Protein AF-A0A7S1G432-F1 (afdb_monomer)

Structure (mmCIF, N/CA/C/O backbone):
data_AF-A0A7S1G432-F1
#
_entry.id   AF-A0A7S1G432-F1
#
loop_
_atom_site.group_PDB
_atom_site.id
_atom_site.type_symbol
_atom_site.label_atom_id
_atom_site.label_alt_id
_atom_site.label_comp_id
_atom_site.label_asym_id
_atom_site.label_entity_id
_atom_site.label_seq_id
_atom_site.pdbx_PDB_ins_code
_atom_site.Cartn_x
_atom_site.Cartn_y
_atom_site.Cartn_z
_atom_site.occupancy
_atom_site.B_iso_or_equiv
_atom_site.auth_seq_id
_atom_site.auth_comp_id
_atom_site.auth_asym_id
_atom_site.auth_atom_id
_atom_site.pdbx_PDB_model_num
ATOM 1 N N . PRO A 1 1 ? -13.079 -11.211 0.506 1.00 91.69 1 PRO A N 1
ATOM 2 C CA . PRO A 1 1 ? -12.767 -10.931 1.941 1.00 91.69 1 PRO A CA 1
ATOM 3 C C . PRO A 1 1 ? -13.209 -11.988 2.966 1.00 91.69 1 PRO A C 1
ATOM 5 O O . PRO A 1 1 ? -12.370 -12.481 3.713 1.00 91.69 1 PRO A O 1
ATOM 8 N N . ALA A 1 2 ? -14.504 -12.335 3.034 1.00 92.25 2 ALA A N 1
ATOM 9 C CA . ALA A 1 2 ? -15.045 -13.205 4.092 1.00 92.25 2 ALA A CA 1
ATOM 10 C C . ALA A 1 2 ? -14.359 -14.583 4.170 1.00 92.25 2 ALA A C 1
ATOM 12 O O . ALA A 1 2 ? -14.036 -15.048 5.261 1.00 92.25 2 ALA A O 1
ATOM 13 N N . VAL A 1 3 ? -14.060 -15.188 3.014 1.00 94.88 3 VAL A N 1
ATOM 14 C CA . VAL A 1 3 ? -13.326 -16.462 2.920 1.00 94.88 3 VAL A CA 1
ATOM 15 C C . VAL A 1 3 ? -11.938 -16.359 3.560 1.00 94.88 3 VAL A C 1
ATOM 17 O O . VAL A 1 3 ? -11.582 -17.211 4.369 1.00 94.88 3 VAL A O 1
ATOM 20 N N . LEU A 1 4 ? -11.176 -15.300 3.259 1.00 93.81 4 LEU A N 1
ATOM 21 C CA . LEU A 1 4 ? -9.850 -15.084 3.849 1.00 93.81 4 LEU A CA 1
ATOM 22 C C . LEU A 1 4 ? -9.944 -14.861 5.361 1.00 93.81 4 LEU A C 1
ATOM 24 O O . LEU A 1 4 ? -9.201 -15.483 6.117 1.00 93.81 4 LEU A O 1
ATOM 28 N N . ARG A 1 5 ? -10.899 -14.041 5.826 1.00 91.88 5 ARG A N 1
ATOM 29 C CA . ARG A 1 5 ? -11.092 -13.814 7.267 1.00 91.88 5 ARG A CA 1
ATOM 30 C C . ARG A 1 5 ? -11.405 -15.106 8.010 1.00 91.88 5 ARG A C 1
ATOM 32 O O . ARG A 1 5 ? -10.797 -15.363 9.044 1.00 91.88 5 ARG A O 1
ATOM 39 N N . ALA A 1 6 ? -12.304 -15.926 7.467 1.00 94.06 6 ALA A N 1
ATOM 40 C CA . ALA A 1 6 ? -12.651 -17.217 8.047 1.00 94.06 6 ALA A CA 1
ATOM 41 C C . ALA A 1 6 ? -11.461 -18.187 8.034 1.00 94.06 6 ALA A C 1
ATOM 43 O O . ALA A 1 6 ? -11.201 -18.859 9.027 1.00 94.06 6 ALA A O 1
ATOM 44 N N . ARG A 1 7 ? -10.706 -18.245 6.931 1.00 97.31 7 ARG A N 1
ATOM 45 C CA . ARG A 1 7 ? -9.563 -19.156 6.791 1.00 97.31 7 ARG A CA 1
ATOM 46 C C . ARG A 1 7 ? -8.416 -18.820 7.743 1.00 97.31 7 ARG A C 1
ATOM 48 O O . ARG A 1 7 ? -7.796 -19.741 8.271 1.00 97.31 7 ARG A O 1
ATOM 55 N N . TYR A 1 8 ? -8.134 -17.533 7.935 1.00 96.19 8 TYR A N 1
ATOM 56 C CA . TYR A 1 8 ? -6.993 -17.049 8.717 1.00 96.19 8 TYR A CA 1
ATOM 57 C C . TYR A 1 8 ? -7.368 -16.551 10.119 1.00 96.19 8 TYR A C 1
ATOM 59 O O . TYR A 1 8 ? -6.520 -15.992 10.808 1.00 96.19 8 TYR A O 1
ATOM 67 N N . ASN A 1 9 ? -8.613 -16.765 10.562 1.00 94.88 9 ASN A N 1
ATOM 68 C CA . ASN A 1 9 ? -9.127 -16.296 11.854 1.00 94.88 9 ASN A CA 1
ATOM 69 C C . ASN A 1 9 ? -8.911 -14.788 12.083 1.00 94.88 9 ASN A C 1
ATOM 71 O O . ASN A 1 9 ? -8.559 -14.360 13.184 1.00 94.88 9 ASN A O 1
ATOM 75 N N . LEU A 1 10 ? -9.115 -13.973 11.043 1.00 90.62 10 LEU A N 1
ATOM 76 C CA . LEU A 1 10 ? -8.974 -12.522 11.164 1.00 90.62 10 LEU A CA 1
ATOM 77 C C . LEU A 1 10 ? -10.141 -11.959 11.995 1.00 90.62 10 LEU A C 1
ATOM 79 O O . LEU A 1 10 ? -11.301 -12.244 11.668 1.00 90.62 10 LEU A O 1
ATOM 83 N N . PRO A 1 11 ? -9.881 -11.140 13.035 1.00 85.62 11 PRO A N 1
ATOM 84 C CA . PRO A 1 11 ? -10.936 -10.547 13.859 1.00 85.62 11 PRO A CA 1
ATOM 85 C C . PRO A 1 11 ? -11.899 -9.764 12.981 1.00 85.62 11 PRO A C 1
ATOM 87 O O . PRO A 1 11 ? -11.427 -9.068 12.101 1.00 85.62 11 PRO A O 1
ATOM 90 N N . ALA A 1 12 ? -13.216 -9.824 13.195 1.00 77.44 12 ALA A N 1
ATOM 91 C CA . ALA A 1 12 ? -14.182 -9.044 12.404 1.00 77.44 12 ALA A CA 1
ATOM 92 C C . ALA A 1 12 ? -14.153 -7.535 12.725 1.00 77.44 12 ALA A C 1
ATOM 94 O O . ALA A 1 12 ? -14.527 -6.713 11.892 1.00 77.44 12 ALA A O 1
ATOM 95 N N . ALA A 1 13 ? -13.707 -7.181 13.932 1.00 83.56 13 ALA A N 1
ATOM 96 C CA . ALA A 1 13 ? -13.643 -5.804 14.397 1.00 83.56 13 ALA A CA 1
ATOM 97 C C . ALA A 1 13 ? -12.578 -4.991 13.647 1.00 83.56 13 ALA A C 1
ATOM 99 O O . ALA A 1 13 ? -11.548 -5.525 13.230 1.00 83.56 13 ALA A O 1
ATOM 100 N N . ALA A 1 14 ? -12.829 -3.688 13.520 1.00 86.88 14 ALA A N 1
ATOM 101 C CA . ALA A 1 14 ? -11.815 -2.743 13.083 1.00 86.88 14 ALA A CA 1
ATOM 102 C C . ALA A 1 14 ? -10.663 -2.678 14.096 1.00 86.88 14 ALA A C 1
ATOM 104 O O . ALA A 1 14 ? -10.878 -2.750 15.310 1.00 86.88 14 ALA A O 1
ATOM 105 N N . VAL A 1 15 ? -9.445 -2.522 13.588 1.00 88.75 15 VAL A N 1
ATOM 106 C CA . VAL A 1 15 ? -8.258 -2.236 14.383 1.00 88.75 15 VAL A CA 1
ATOM 107 C C . VAL A 1 15 ? -8.457 -0.873 15.062 1.00 88.75 15 VAL A C 1
ATOM 109 O O . VAL A 1 15 ? -8.774 0.104 14.381 1.00 88.75 15 VAL A O 1
ATOM 112 N N . PRO A 1 16 ? -8.315 -0.780 16.397 1.00 88.50 16 PRO A N 1
ATOM 113 C CA . PRO A 1 16 ? -8.483 0.484 17.103 1.00 88.50 16 PRO A CA 1
ATOM 114 C C . PRO A 1 16 ? -7.449 1.523 16.665 1.00 88.50 16 PRO A C 1
ATOM 116 O O . PRO A 1 16 ? -6.269 1.213 16.536 1.00 88.50 16 PRO A O 1
ATOM 119 N N . SER A 1 17 ? -7.849 2.791 16.568 1.00 85.56 17 SER A N 1
ATOM 120 C CA . SER A 1 17 ? -6.936 3.894 16.221 1.00 85.56 17 SER A CA 1
ATOM 121 C C . SER A 1 17 ? -5.793 4.104 17.229 1.00 85.56 17 SER A C 1
ATOM 123 O O . SER A 1 17 ? -4.810 4.777 16.925 1.00 85.56 17 SER A O 1
ATOM 125 N N . SER A 1 18 ? -5.877 3.506 18.421 1.00 88.88 18 SER A N 1
ATOM 126 C CA . SER A 1 18 ? -4.826 3.546 19.441 1.00 88.88 18 SER A CA 1
ATOM 127 C C . SER A 1 18 ? -3.587 2.707 19.103 1.00 88.88 18 SER A C 1
ATOM 129 O O . SER A 1 18 ? -2.544 2.911 19.724 1.00 88.88 18 SER A O 1
ATOM 131 N N . THR A 1 19 ? -3.651 1.784 18.135 1.00 84.25 19 THR A N 1
ATOM 132 C CA . THR A 1 19 ? -2.537 0.866 17.830 1.00 84.25 19 THR A CA 1
ATOM 133 C C . THR A 1 19 ? -1.384 1.522 17.064 1.00 84.25 19 THR A C 1
ATOM 135 O O . THR A 1 19 ? -0.330 0.905 16.926 1.00 84.25 19 THR A O 1
ATOM 138 N N . ARG A 1 20 ? -1.551 2.766 16.578 1.00 90.75 20 ARG A N 1
ATOM 139 C CA . ARG A 1 20 ? -0.619 3.469 15.665 1.00 90.75 20 ARG A CA 1
ATOM 140 C C . ARG A 1 20 ? -0.262 2.667 14.402 1.00 90.75 20 ARG A C 1
ATOM 142 O O . ARG A 1 20 ? 0.734 2.969 13.753 1.00 90.75 20 ARG A O 1
ATOM 149 N N . SER A 1 21 ? -1.045 1.641 14.069 1.00 94.38 21 SER A N 1
ATOM 150 C CA . SER A 1 21 ? -0.848 0.832 12.869 1.00 94.38 21 SER A CA 1
ATOM 151 C C . SER A 1 21 ? -1.078 1.690 11.629 1.00 94.38 21 SER A C 1
ATOM 153 O O . SER A 1 21 ? -2.051 2.436 11.580 1.00 94.38 21 SER A O 1
ATOM 155 N N . THR A 1 22 ? -0.211 1.556 10.633 1.00 97.06 22 THR A N 1
ATOM 156 C CA . THR A 1 22 ? -0.343 2.172 9.307 1.00 97.06 22 THR A CA 1
ATOM 157 C C . THR A 1 22 ? 0.136 1.174 8.265 1.00 97.06 22 THR A C 1
ATOM 159 O O . THR A 1 22 ? 1.021 0.358 8.548 1.00 97.06 22 THR A O 1
ATOM 162 N N . MET A 1 23 ? -0.452 1.219 7.075 1.00 97.81 23 MET A N 1
ATOM 163 C CA . MET A 1 23 ? -0.103 0.316 5.983 1.00 97.81 23 MET A CA 1
ATOM 164 C C . MET A 1 23 ? -0.022 1.058 4.653 1.00 97.81 23 MET A C 1
ATOM 166 O O . MET A 1 23 ? -0.620 2.122 4.501 1.00 97.81 23 MET A O 1
ATOM 170 N N . ALA A 1 24 ? 0.726 0.499 3.713 1.00 97.62 24 ALA A N 1
ATOM 171 C CA . ALA A 1 24 ? 0.801 0.967 2.342 1.00 97.62 24 ALA A CA 1
ATOM 172 C C . ALA A 1 24 ? 0.694 -0.168 1.333 1.00 97.62 24 ALA A C 1
ATOM 174 O O . ALA A 1 24 ? 1.066 -1.307 1.633 1.00 97.62 24 ALA A O 1
ATOM 175 N N . VAL A 1 25 ? 0.228 0.197 0.143 1.00 96.62 25 VAL A N 1
ATOM 176 C CA . VAL A 1 25 ? 0.368 -0.573 -1.098 1.00 96.62 25 VAL A CA 1
ATOM 177 C C . VAL A 1 25 ? 1.300 0.174 -2.050 1.00 96.62 25 VAL A C 1
ATOM 179 O O . VAL A 1 25 ? 1.539 1.374 -1.876 1.00 96.62 25 VAL A O 1
ATOM 182 N N . ALA A 1 26 ? 1.884 -0.558 -2.991 1.00 94.69 26 ALA A N 1
ATOM 183 C CA . ALA A 1 26 ? 2.814 -0.041 -3.980 1.00 94.69 26 ALA A CA 1
ATOM 184 C C . ALA A 1 26 ? 2.246 -0.283 -5.374 1.00 94.69 26 ALA A C 1
ATOM 186 O O . ALA A 1 26 ? 2.072 -1.434 -5.759 1.00 94.69 26 ALA A O 1
ATOM 187 N N . GLU A 1 27 ? 2.036 0.790 -6.126 1.00 90.62 27 GLU A N 1
ATOM 188 C CA . GLU A 1 27 ? 1.436 0.721 -7.456 1.00 90.62 27 GLU A CA 1
ATOM 189 C C . GLU A 1 27 ? 2.452 1.108 -8.526 1.00 90.62 27 GLU A C 1
ATOM 191 O O . GLU A 1 27 ? 3.262 2.024 -8.338 1.00 90.62 27 GLU A O 1
ATOM 196 N N . PHE A 1 28 ? 2.409 0.417 -9.664 1.00 86.56 28 PHE A N 1
ATOM 197 C CA . PHE A 1 28 ? 3.352 0.604 -10.764 1.00 86.56 28 PHE A CA 1
ATOM 198 C C . PHE A 1 28 ? 2.622 0.725 -12.114 1.00 86.56 28 PHE A C 1
ATOM 200 O O . PHE A 1 28 ? 1.488 0.284 -12.281 1.00 86.56 28 PHE A O 1
ATOM 207 N N . GLU A 1 29 ? 3.296 1.306 -13.111 1.00 75.62 29 GLU A N 1
ATOM 208 C CA . GLU A 1 29 ? 2.908 1.237 -14.536 1.00 75.62 29 GLU A CA 1
ATOM 209 C C . GLU A 1 29 ? 1.496 1.737 -14.900 1.00 75.62 29 GLU A C 1
ATOM 211 O O . GLU A 1 29 ? 0.797 1.140 -15.718 1.00 75.62 29 GLU A O 1
ATOM 216 N N . GLY A 1 30 ? 1.064 2.883 -14.370 1.00 73.56 30 GLY A N 1
ATOM 217 C CA . GLY A 1 30 ? -0.187 3.503 -14.837 1.00 73.56 30 GLY A CA 1
ATOM 218 C C . GLY A 1 30 ? -1.455 2.868 -14.282 1.00 73.56 30 GLY A C 1
ATOM 219 O O . GLY A 1 30 ? -2.546 3.312 -14.645 1.00 73.56 30 GLY A O 1
ATOM 220 N N . GLN A 1 31 ? -1.327 1.873 -13.405 1.00 77.25 31 GLN A N 1
ATOM 221 C CA . GLN A 1 31 ? -2.454 1.286 -12.699 1.00 77.25 31 GLN A CA 1
ATOM 222 C C . GLN A 1 31 ? -2.803 2.158 -11.494 1.00 77.25 31 GLN A C 1
ATOM 224 O O . GLN A 1 31 ? -1.941 2.541 -10.710 1.00 77.25 31 GLN A O 1
ATOM 229 N N . MET A 1 32 ? -4.073 2.535 -11.395 1.00 80.19 32 MET A N 1
ATOM 230 C CA . MET A 1 32 ? -4.594 3.419 -10.355 1.00 80.19 32 MET A CA 1
ATOM 231 C C . MET A 1 32 ? -5.890 2.812 -9.838 1.00 80.19 32 MET A C 1
ATOM 233 O O . MET A 1 32 ? -6.657 2.254 -10.618 1.00 80.19 32 MET A O 1
ATOM 237 N N . TRP A 1 33 ? -6.179 2.954 -8.552 1.00 85.19 33 TRP A N 1
ATOM 238 C CA . TRP A 1 33 ? -7.481 2.587 -7.995 1.00 85.19 33 TRP A CA 1
ATOM 239 C C . TRP A 1 33 ? -8.510 3.711 -8.220 1.00 85.19 33 TRP A C 1
ATOM 241 O O . TRP A 1 33 ? -8.160 4.849 -8.545 1.00 85.19 33 TRP A O 1
ATOM 251 N N . ASP A 1 34 ? -9.797 3.397 -8.044 1.00 84.31 34 ASP A N 1
ATOM 252 C CA . ASP A 1 34 ? -10.891 4.374 -8.083 1.00 84.31 34 ASP A CA 1
ATOM 253 C C . ASP A 1 34 ? -11.764 4.258 -6.814 1.00 84.31 34 ASP A C 1
ATOM 255 O O . ASP A 1 34 ? -12.184 3.153 -6.445 1.00 84.31 34 ASP A O 1
ATOM 259 N N . PRO A 1 35 ? -12.087 5.375 -6.128 1.00 87.25 35 PRO A N 1
ATOM 260 C CA 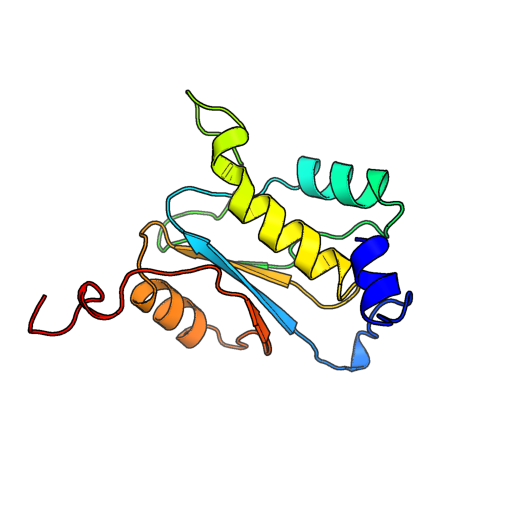. PRO A 1 35 ? -12.914 5.355 -4.9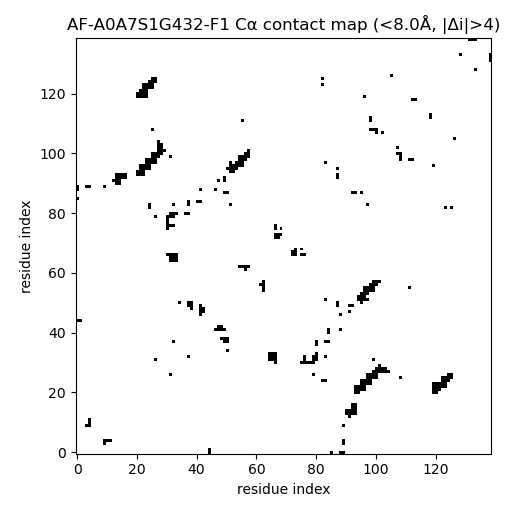20 1.00 87.25 35 PRO A CA 1
ATOM 261 C C . PRO A 1 35 ? -14.297 4.713 -5.093 1.00 87.25 35 PRO A C 1
ATOM 263 O O . PRO A 1 35 ? -14.838 4.143 -4.143 1.00 87.25 35 PRO A O 1
ATOM 266 N N . LYS A 1 36 ? -14.901 4.817 -6.279 1.00 88.44 36 LYS A N 1
ATOM 267 C CA . LYS A 1 36 ? -16.202 4.224 -6.595 1.00 88.44 36 LYS A CA 1
ATOM 268 C C . LYS A 1 36 ? -16.116 2.704 -6.616 1.00 88.44 36 LYS A C 1
ATOM 270 O O . LYS A 1 36 ? -17.024 2.062 -6.093 1.00 88.44 36 LYS A O 1
ATOM 275 N N . ASP A 1 37 ? -15.060 2.141 -7.191 1.00 89.06 37 ASP A N 1
ATOM 276 C CA . ASP A 1 37 ? -14.883 0.690 -7.266 1.00 89.06 37 ASP A CA 1
ATOM 277 C C . ASP A 1 37 ? -14.609 0.113 -5.871 1.00 89.06 37 ASP A C 1
ATOM 279 O O . ASP A 1 37 ? -15.318 -0.797 -5.438 1.00 89.06 37 ASP A O 1
ATOM 283 N N . VAL A 1 38 ? -13.739 0.759 -5.084 1.00 90.38 38 VAL A N 1
ATOM 284 C CA . VAL A 1 38 ? -13.503 0.389 -3.674 1.00 90.38 38 VAL A CA 1
ATOM 285 C C . VAL A 1 38 ? -14.796 0.473 -2.847 1.00 90.38 38 VAL A C 1
ATOM 287 O O . VAL A 1 38 ? -15.084 -0.398 -2.014 1.00 90.38 38 VAL A O 1
ATOM 290 N N . PHE A 1 39 ? -15.633 1.488 -3.083 1.00 92.25 39 PHE A N 1
ATOM 291 C CA . PHE A 1 39 ? -16.949 1.582 -2.450 1.00 92.25 39 PHE A CA 1
ATOM 292 C C . PHE A 1 39 ? -17.875 0.427 -2.864 1.00 92.25 39 PHE A C 1
ATOM 294 O O . PHE A 1 39 ? -18.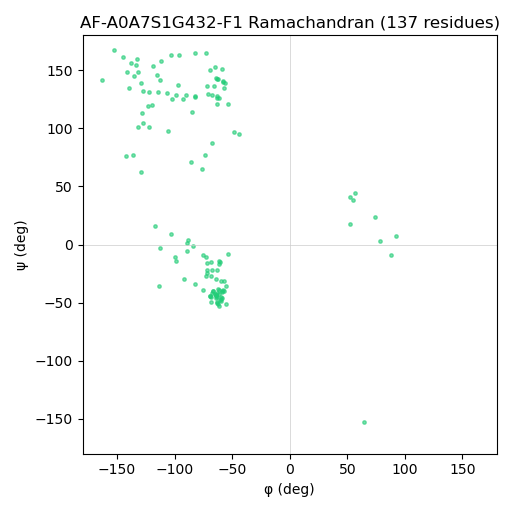527 -0.177 -2.009 1.00 92.25 39 PHE A O 1
ATOM 301 N N . LEU A 1 40 ? -17.938 0.093 -4.157 1.00 93.38 40 LEU A N 1
ATOM 302 C CA . LEU A 1 40 ? -18.744 -1.023 -4.656 1.00 93.38 40 LEU A CA 1
ATOM 303 C C . LEU A 1 40 ? -18.281 -2.355 -4.056 1.00 93.38 40 LEU A C 1
ATOM 305 O O . LEU A 1 40 ? -19.121 -3.140 -3.609 1.00 93.38 40 LEU A O 1
ATOM 309 N N . PHE A 1 41 ? -16.972 -2.584 -3.968 1.00 93.31 41 PHE A N 1
ATOM 310 C CA . PHE A 1 41 ? -16.392 -3.765 -3.339 1.00 93.31 41 PHE A CA 1
ATOM 311 C C . PHE A 1 41 ? -16.743 -3.860 -1.854 1.00 93.31 41 PHE A C 1
ATOM 313 O O . PHE A 1 41 ? -17.259 -4.885 -1.398 1.00 93.31 41 PHE A O 1
ATOM 320 N N . THR A 1 42 ? -16.492 -2.797 -1.084 1.00 91.81 42 THR A N 1
ATOM 321 C CA . THR A 1 42 ? -16.754 -2.795 0.363 1.00 91.81 42 THR A CA 1
ATOM 322 C C . THR A 1 42 ? -18.243 -2.957 0.655 1.00 91.81 42 THR A C 1
ATOM 324 O O . THR A 1 42 ? -18.608 -3.764 1.513 1.00 91.81 42 THR A O 1
ATOM 327 N N . SER A 1 43 ? -19.109 -2.288 -0.111 1.00 93.75 43 SER A N 1
ATOM 328 C CA . SER A 1 43 ? -20.564 -2.433 -0.017 1.00 93.75 43 SER A CA 1
ATOM 329 C C . SER A 1 43 ? -21.028 -3.850 -0.370 1.00 93.75 43 SER A C 1
ATOM 331 O O . SER A 1 43 ? -21.745 -4.477 0.417 1.00 93.75 43 SER A O 1
ATOM 333 N N . GLY A 1 44 ? -20.572 -4.392 -1.503 1.00 94.44 44 GLY A N 1
ATOM 334 C CA . GLY A 1 44 ? -20.908 -5.742 -1.964 1.00 94.44 44 GLY A CA 1
ATOM 335 C C . GLY A 1 44 ? -20.406 -6.842 -1.027 1.00 94.44 44 GLY A C 1
ATOM 336 O O . GLY A 1 44 ? -21.043 -7.884 -0.894 1.00 94.44 44 GLY A O 1
ATOM 337 N N . CYS A 1 45 ? -19.304 -6.595 -0.318 1.00 92.50 45 CYS A N 1
ATOM 338 C CA . CYS A 1 45 ? -18.757 -7.498 0.692 1.00 92.50 45 CYS A CA 1
ATOM 339 C C . CYS A 1 45 ? -19.325 -7.277 2.106 1.00 92.50 45 CYS A C 1
ATOM 341 O O . CYS A 1 45 ? -18.860 -7.937 3.039 1.00 92.50 45 CYS A O 1
ATOM 343 N N . HIS A 1 46 ? -20.295 -6.374 2.287 1.00 90.69 46 HIS A N 1
ATOM 344 C CA . HIS A 1 46 ? -20.873 -6.010 3.589 1.00 90.69 46 HIS A CA 1
ATOM 345 C C . HIS A 1 46 ? -19.830 -5.550 4.624 1.00 90.69 46 HIS A C 1
ATOM 347 O O . HIS A 1 46 ? -19.917 -5.871 5.812 1.00 90.69 46 HIS A O 1
ATOM 353 N N . LEU A 1 47 ? -18.825 -4.807 4.168 1.00 88.00 47 LEU A N 1
ATOM 354 C CA . LEU A 1 47 ? -17.798 -4.197 5.004 1.00 88.00 47 LEU A CA 1
ATOM 355 C C . LEU A 1 47 ? -18.168 -2.742 5.322 1.00 88.00 47 LEU A C 1
ATOM 357 O O . LEU A 1 47 ? -19.010 -2.134 4.660 1.00 88.00 47 LEU A O 1
ATOM 361 N N . ALA A 1 48 ? -17.528 -2.172 6.346 1.00 87.62 48 ALA A N 1
ATOM 362 C CA . ALA A 1 48 ? -17.585 -0.730 6.557 1.00 87.62 48 ALA A CA 1
ATOM 363 C C . ALA A 1 48 ? -17.041 -0.001 5.318 1.00 87.62 48 ALA A C 1
ATOM 365 O O . ALA A 1 48 ? -16.168 -0.529 4.629 1.00 87.62 48 ALA A O 1
ATOM 366 N N . ASN A 1 49 ? -17.535 1.212 5.061 1.00 84.81 49 ASN A N 1
ATOM 367 C CA . ASN A 1 49 ? -16.971 2.039 4.002 1.00 84.81 49 ASN A CA 1
ATOM 368 C C . ASN A 1 49 ? -15.513 2.367 4.354 1.00 84.81 49 ASN A C 1
ATOM 370 O O . ASN A 1 49 ? -15.239 2.934 5.414 1.00 84.81 49 ASN A O 1
ATOM 374 N N . MET A 1 50 ? -14.596 1.967 3.483 1.00 88.75 50 MET A N 1
ATOM 375 C CA . MET A 1 50 ? -13.155 2.121 3.643 1.00 88.75 50 MET A CA 1
ATOM 376 C C . MET A 1 50 ? -12.596 2.697 2.353 1.00 88.75 50 MET A C 1
ATOM 378 O O . MET A 1 50 ? -13.121 2.439 1.276 1.00 88.75 50 MET A O 1
ATOM 382 N N . THR A 1 51 ? -11.537 3.483 2.472 1.00 90.81 51 THR A N 1
ATOM 383 C CA . THR A 1 51 ? -10.860 4.097 1.333 1.00 90.81 51 THR A CA 1
ATOM 384 C C . THR A 1 51 ? -9.398 4.339 1.687 1.00 90.81 51 THR A C 1
ATOM 386 O O . THR A 1 51 ? -9.012 4.251 2.859 1.00 90.81 51 THR A O 1
ATOM 389 N N . VAL A 1 52 ? -8.591 4.652 0.681 1.00 92.81 52 VAL A N 1
ATOM 390 C CA . VAL A 1 52 ? -7.216 5.117 0.855 1.00 92.81 52 VAL A CA 1
ATOM 391 C C . VAL A 1 52 ? -7.230 6.447 1.611 1.00 92.81 52 VAL A C 1
ATOM 393 O O . VAL A 1 52 ? -7.952 7.380 1.257 1.00 92.81 52 VAL A O 1
ATOM 396 N N . ALA A 1 53 ? -6.447 6.526 2.685 1.00 93.62 53 ALA A N 1
ATOM 397 C CA . ALA A 1 53 ? -6.356 7.712 3.530 1.00 93.62 53 ALA A CA 1
ATOM 398 C C . ALA A 1 53 ? -5.389 8.757 2.957 1.00 93.62 53 ALA A C 1
ATOM 400 O O . ALA A 1 53 ? -5.622 9.955 3.107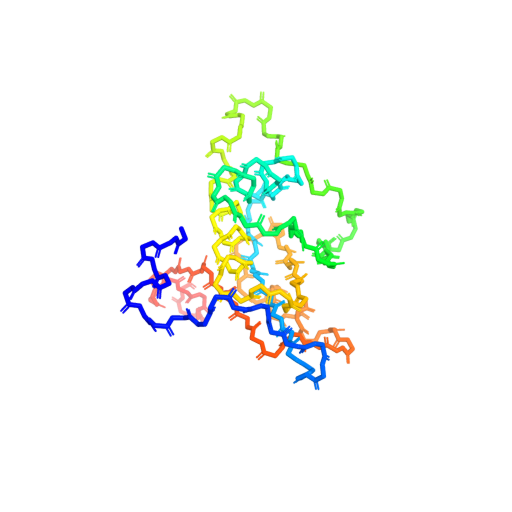 1.00 93.62 53 ALA A O 1
ATOM 401 N N . THR A 1 54 ? -4.320 8.298 2.303 1.00 92.56 54 THR A N 1
ATOM 402 C CA . THR A 1 54 ? -3.268 9.149 1.738 1.00 92.56 54 THR A CA 1
ATOM 403 C C . THR A 1 54 ? -2.841 8.608 0.382 1.00 92.56 54 THR A C 1
ATOM 405 O O . THR A 1 54 ? -2.576 7.419 0.267 1.00 92.56 54 THR A O 1
ATOM 408 N N . MET A 1 55 ? -2.710 9.483 -0.613 1.00 90.06 55 MET A N 1
ATOM 409 C CA . MET A 1 55 ? -2.098 9.158 -1.901 1.00 90.06 55 MET A CA 1
ATOM 410 C C . MET A 1 55 ? -0.715 9.804 -1.988 1.00 90.06 55 MET A C 1
ATOM 412 O O . MET A 1 55 ? -0.582 11.003 -1.734 1.00 90.06 55 MET A O 1
ATOM 416 N N . VAL A 1 56 ? 0.303 9.032 -2.357 1.00 90.31 56 VAL A N 1
ATOM 417 C CA . VAL A 1 56 ? 1.638 9.525 -2.706 1.00 90.31 56 VAL A CA 1
ATOM 418 C C . VAL A 1 56 ? 1.775 9.425 -4.227 1.00 90.31 56 VAL A C 1
ATOM 420 O O . VAL A 1 56 ? 2.044 8.340 -4.745 1.00 90.31 56 VAL A O 1
ATOM 423 N N . PRO A 1 57 ? 1.544 10.529 -4.959 1.00 83.12 57 PRO A N 1
ATOM 424 C CA . PRO A 1 57 ? 1.663 10.538 -6.409 1.00 83.12 57 PRO A CA 1
ATOM 425 C C . PRO A 1 57 ? 3.132 10.470 -6.850 1.00 83.12 57 PRO A C 1
ATOM 427 O O . PRO A 1 57 ? 4.036 10.797 -6.071 1.00 83.12 57 PRO A O 1
ATOM 430 N N . PRO A 1 58 ? 3.390 10.155 -8.131 1.00 73.12 58 PRO A N 1
ATOM 431 C CA . PRO A 1 58 ? 4.720 10.332 -8.690 1.00 73.12 58 PRO A CA 1
ATOM 432 C C . PRO A 1 58 ? 5.056 11.831 -8.703 1.00 73.12 58 PRO A C 1
ATOM 434 O O . PRO A 1 58 ? 4.170 12.690 -8.792 1.00 73.12 58 PRO A O 1
ATOM 437 N N . ALA A 1 59 ? 6.345 12.166 -8.634 1.00 64.69 59 ALA A N 1
ATOM 438 C CA . ALA A 1 59 ? 6.785 13.557 -8.637 1.00 64.69 59 ALA A CA 1
ATOM 439 C C . ALA A 1 59 ? 6.207 14.323 -9.848 1.00 64.69 59 ALA A C 1
ATOM 441 O O . ALA A 1 59 ? 6.451 13.960 -10.997 1.00 64.69 59 ALA A O 1
ATOM 442 N N . GLY A 1 60 ? 5.446 15.393 -9.584 1.00 56.16 60 GLY A N 1
ATOM 443 C CA . GLY A 1 60 ? 4.838 16.239 -10.619 1.00 56.16 60 GLY A CA 1
ATOM 444 C C . GLY A 1 60 ? 3.411 15.867 -11.051 1.00 56.16 60 GLY A C 1
ATOM 445 O O . GLY A 1 60 ? 2.911 16.474 -11.994 1.00 56.16 60 GLY A O 1
ATOM 446 N N . ASN A 1 61 ? 2.748 14.922 -10.379 1.00 61.03 61 ASN A N 1
ATOM 447 C CA . ASN A 1 61 ? 1.332 14.586 -10.581 1.00 61.03 61 ASN A CA 1
ATOM 448 C C . ASN A 1 61 ? 0.529 14.908 -9.300 1.00 61.03 61 ASN A C 1
ATOM 450 O O . ASN A 1 61 ? 1.060 14.810 -8.195 1.00 61.03 61 ASN A O 1
ATOM 454 N N . ASP A 1 62 ? -0.723 15.346 -9.443 1.00 56.56 62 ASP A N 1
ATOM 455 C CA . ASP A 1 62 ? -1.584 15.794 -8.340 1.00 56.56 62 ASP A CA 1
ATOM 456 C C . ASP A 1 62 ? -2.322 14.653 -7.618 1.00 56.56 62 ASP A C 1
ATOM 458 O O . ASP A 1 62 ? -3.001 14.899 -6.622 1.00 56.56 62 ASP A O 1
ATOM 462 N N . GLY A 1 63 ? -2.148 13.404 -8.063 1.00 56.38 63 GLY A N 1
ATOM 463 C CA . GLY A 1 63 ? -2.627 12.231 -7.330 1.00 56.38 63 GLY A CA 1
ATOM 464 C C . GLY A 1 63 ? -4.134 12.022 -7.402 1.00 56.38 63 GLY A C 1
ATOM 465 O O . GLY A 1 63 ? -4.695 11.348 -6.540 1.00 56.38 63 GLY A O 1
ATOM 466 N N . ASN A 1 64 ? -4.798 12.555 -8.430 1.00 57.56 64 ASN A N 1
ATOM 467 C CA . ASN A 1 64 ? -6.188 12.218 -8.724 1.00 57.56 64 ASN A CA 1
ATOM 468 C C . ASN A 1 64 ? -6.272 10.806 -9.333 1.00 57.56 64 ASN A C 1
ATOM 470 O O . ASN A 1 64 ? -6.420 10.639 -10.545 1.00 57.56 64 ASN A O 1
ATOM 474 N N . GLY A 1 65 ? -6.143 9.799 -8.459 1.00 57.50 65 GLY A N 1
ATOM 475 C CA . GLY A 1 65 ? -6.392 8.375 -8.696 1.00 57.50 65 GLY A CA 1
ATOM 476 C C . GLY A 1 65 ? -7.678 8.163 -9.478 1.00 57.50 65 GLY A 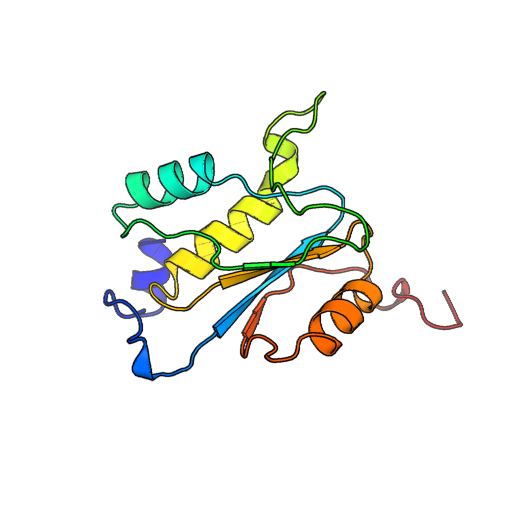C 1
ATOM 477 O O . GLY A 1 65 ? -8.765 8.184 -8.910 1.00 57.50 65 GLY A O 1
ATOM 478 N N . THR A 1 66 ? -7.560 8.035 -10.794 1.00 63.97 66 THR A N 1
ATOM 479 C CA . THR A 1 66 ? -8.670 7.654 -11.657 1.00 63.97 66 THR A CA 1
ATOM 480 C C . THR A 1 66 ? -8.200 6.498 -12.506 1.00 63.97 66 THR A C 1
ATOM 482 O O . THR A 1 66 ? -7.315 6.638 -13.353 1.00 63.97 66 THR A O 1
ATOM 485 N N . CYS A 1 67 ? -8.807 5.340 -12.267 1.00 68.12 67 CYS A N 1
ATOM 486 C CA . CYS A 1 67 ? -8.682 4.203 -13.153 1.00 68.12 67 CYS A CA 1
ATOM 487 C C . CYS A 1 67 ? -9.382 4.525 -14.483 1.00 68.12 67 CYS A C 1
ATOM 489 O O . CYS A 1 67 ? -10.574 4.277 -14.671 1.00 68.12 67 CYS A O 1
ATOM 491 N N . ALA A 1 68 ? -8.656 5.146 -15.411 1.00 59.31 68 ALA A N 1
ATOM 492 C CA . ALA A 1 68 ? -9.199 5.550 -16.699 1.00 59.31 68 ALA A CA 1
ATOM 493 C C . ALA A 1 68 ? -8.164 5.360 -17.810 1.00 59.31 68 ALA A C 1
ATOM 495 O O . ALA A 1 68 ? -7.593 6.328 -18.310 1.00 59.31 68 ALA A O 1
ATOM 496 N N . ILE A 1 69 ? -7.943 4.111 -18.240 1.00 61.50 69 ILE A N 1
ATOM 497 C CA . ILE A 1 69 ? -7.169 3.866 -19.461 1.00 61.50 69 ILE A CA 1
ATOM 498 C C . ILE A 1 69 ? -8.111 3.967 -20.677 1.00 61.50 69 ILE A C 1
ATOM 500 O O . ILE A 1 69 ? -8.991 3.116 -20.829 1.00 61.50 69 ILE A O 1
ATOM 504 N N . PRO A 1 70 ? -7.947 4.962 -21.581 1.00 50.94 70 PRO A N 1
ATOM 505 C CA . PRO A 1 70 ? -8.945 5.313 -22.606 1.00 50.94 70 PRO A CA 1
ATOM 506 C C . PRO A 1 70 ? -9.305 4.214 -23.619 1.00 50.94 70 PRO A C 1
ATOM 508 O O . PRO A 1 70 ? -10.285 4.358 -24.345 1.00 50.94 70 PRO A O 1
ATOM 511 N N . ILE A 1 71 ? -8.503 3.149 -23.712 1.00 56.31 71 ILE A N 1
ATOM 512 C CA . ILE A 1 71 ? -8.619 2.111 -24.750 1.00 56.31 71 ILE A CA 1
ATOM 513 C C . ILE A 1 71 ? -9.031 0.751 -24.164 1.00 56.31 71 ILE A C 1
ATOM 515 O O . ILE A 1 71 ? -9.787 0.021 -24.798 1.00 56.31 71 ILE A O 1
ATOM 519 N N . ILE A 1 72 ? -8.561 0.420 -22.960 1.00 57.03 72 ILE A N 1
ATOM 520 C CA . ILE A 1 72 ? -8.770 -0.884 -22.300 1.00 57.03 72 ILE A CA 1
ATOM 521 C C . ILE A 1 72 ? -9.665 -0.795 -21.053 1.00 57.03 72 ILE A C 1
ATOM 523 O O . ILE A 1 72 ? -10.039 -1.820 -20.489 1.00 57.03 72 ILE A O 1
ATOM 527 N N . GLY A 1 73 ? -10.098 0.413 -20.675 1.00 55.84 73 GLY A N 1
ATOM 528 C CA . GLY A 1 73 ? -11.027 0.630 -19.569 1.00 55.84 73 GLY A CA 1
ATOM 529 C C . GLY A 1 73 ? -10.445 0.218 -18.215 1.00 55.84 73 GLY A C 1
ATOM 530 O O . GLY A 1 73 ? -9.232 0.240 -18.020 1.00 55.84 73 GLY A O 1
ATOM 531 N N . GLN A 1 74 ? -11.322 -0.159 -17.280 1.00 56.62 74 GLN A N 1
ATOM 532 C CA . GLN A 1 74 ? -10.953 -0.541 -15.909 1.00 56.62 74 GLN A CA 1
ATOM 533 C C . GLN A 1 74 ? -10.162 -1.858 -15.804 1.00 56.62 74 GLN A C 1
ATOM 535 O O . GLN A 1 74 ? -9.532 -2.098 -14.780 1.00 56.62 74 GLN A O 1
ATOM 540 N N . ALA A 1 75 ? -10.135 -2.688 -16.857 1.00 59.06 75 ALA A N 1
ATOM 541 C CA . ALA A 1 75 ? -9.399 -3.961 -16.866 1.00 59.06 75 ALA A CA 1
ATOM 542 C C . ALA A 1 75 ? -7.879 -3.788 -16.679 1.00 59.06 75 ALA A C 1
ATOM 544 O O . ALA A 1 75 ? -7.170 -4.735 -16.369 1.00 59.06 75 ALA A O 1
ATOM 545 N N . ALA A 1 76 ? -7.366 -2.574 -16.874 1.00 65.94 76 ALA A N 1
ATOM 546 C CA . ALA A 1 76 ? -5.956 -2.265 -16.686 1.00 65.94 76 ALA A CA 1
ATOM 547 C C . ALA A 1 76 ? -5.591 -1.819 -15.260 1.00 65.94 76 ALA A C 1
ATOM 549 O O . ALA A 1 76 ? -4.439 -1.483 -15.024 1.00 65.94 76 ALA A O 1
ATOM 550 N N . CYS A 1 77 ? -6.551 -1.785 -14.334 1.00 79.75 77 CYS A N 1
ATOM 551 C CA . CYS A 1 77 ? -6.327 -1.412 -12.934 1.00 79.75 77 CYS A CA 1
ATOM 552 C C . CYS A 1 77 ? -6.624 -2.566 -11.974 1.00 79.75 77 CYS A C 1
ATOM 554 O O . CYS A 1 77 ? -6.853 -2.333 -10.788 1.00 79.75 77 CYS A O 1
ATOM 556 N N . GLU A 1 78 ? -6.708 -3.794 -12.495 1.00 85.00 78 GLU A N 1
ATOM 557 C CA . GLU A 1 78 ? -7.071 -4.967 -11.703 1.00 85.00 78 GLU A CA 1
ATOM 558 C C . GLU A 1 78 ? -6.109 -5.175 -10.530 1.00 85.00 78 GLU A C 1
ATOM 560 O O . GLU A 1 78 ? -6.588 -5.467 -9.438 1.00 85.00 78 GLU A O 1
ATOM 565 N N . GLU A 1 79 ? -4.802 -4.952 -10.714 1.00 89.31 79 GLU A N 1
ATOM 566 C CA . GLU A 1 79 ? -3.818 -5.092 -9.631 1.00 89.31 79 GLU A CA 1
ATOM 567 C C . GLU A 1 79 ? -4.001 -4.002 -8.567 1.00 89.31 79 GLU A C 1
ATOM 569 O O . GLU A 1 79 ? -4.173 -4.319 -7.394 1.00 89.31 79 GLU A O 1
ATOM 574 N N . ALA A 1 80 ? -4.094 -2.731 -8.978 1.00 89.50 80 ALA A N 1
ATOM 575 C CA . ALA A 1 80 ? -4.266 -1.617 -8.041 1.00 89.50 80 ALA A CA 1
ATOM 576 C C . ALA A 1 80 ? -5.563 -1.715 -7.224 1.00 89.50 80 ALA A C 1
ATOM 578 O O . ALA A 1 80 ? -5.606 -1.418 -6.028 1.00 89.50 80 ALA A O 1
ATOM 579 N N . LEU A 1 81 ? -6.656 -2.155 -7.858 1.00 91.00 81 LEU A N 1
ATOM 580 C CA . LEU A 1 81 ? -7.905 -2.423 -7.150 1.00 91.00 81 LEU A CA 1
ATOM 581 C C . LEU A 1 81 ? -7.765 -3.632 -6.223 1.00 91.00 81 LEU A C 1
ATOM 583 O O . LEU A 1 81 ? -8.183 -3.544 -5.071 1.00 91.00 81 LEU A O 1
ATOM 587 N N . LEU A 1 82 ? -7.156 -4.729 -6.683 1.00 93.94 82 LEU A N 1
ATOM 588 C CA . LEU A 1 82 ? -6.931 -5.930 -5.879 1.00 93.94 82 LEU A CA 1
ATOM 589 C C . LEU A 1 82 ? -6.165 -5.604 -4.591 1.00 93.94 82 LEU A C 1
ATOM 591 O O . LEU A 1 82 ? -6.628 -5.964 -3.501 1.00 93.94 82 LEU A O 1
ATOM 595 N N . ASP A 1 83 ? -5.040 -4.905 -4.710 1.00 95.19 83 ASP A N 1
ATOM 596 C CA . ASP A 1 83 ? -4.156 -4.564 -3.600 1.00 95.19 83 ASP A CA 1
ATOM 597 C C . ASP A 1 83 ? -4.869 -3.671 -2.575 1.00 95.19 83 ASP A C 1
ATOM 599 O O . ASP A 1 83 ? -4.933 -4.013 -1.384 1.00 95.19 83 ASP A O 1
ATOM 603 N N . VAL A 1 84 ? -5.499 -2.580 -3.029 1.00 94.62 84 VAL A N 1
ATOM 604 C CA . VAL A 1 84 ? -6.252 -1.645 -2.173 1.00 94.62 84 VAL A CA 1
ATOM 605 C C . VAL A 1 84 ? -7.450 -2.323 -1.502 1.00 94.62 84 VAL A C 1
ATOM 607 O O . VAL A 1 84 ? -7.636 -2.221 -0.284 1.00 94.62 84 VAL A O 1
ATOM 610 N N . GLU A 1 85 ? -8.284 -3.029 -2.263 1.00 94.75 85 GLU A N 1
ATOM 611 C CA . GLU A 1 85 ? -9.512 -3.643 -1.759 1.00 94.75 85 GLU A CA 1
ATOM 612 C C . GLU A 1 85 ? -9.217 -4.716 -0.711 1.00 94.75 85 GLU A C 1
ATOM 614 O O . GLU A 1 85 ? -9.837 -4.751 0.365 1.00 94.75 85 GLU A O 1
ATOM 619 N N . TYR A 1 86 ? -8.257 -5.600 -0.986 1.00 95.94 86 TYR A N 1
ATOM 620 C CA . TYR A 1 86 ? -7.981 -6.714 -0.093 1.00 95.94 86 TYR A CA 1
ATOM 621 C C . TYR A 1 86 ? -7.226 -6.289 1.159 1.00 95.94 86 TYR A C 1
ATOM 623 O O . TYR A 1 86 ? -7.595 -6.765 2.244 1.00 95.94 86 TYR A O 1
ATOM 631 N N . ILE A 1 87 ? -6.259 -5.372 1.077 1.00 95.94 87 ILE A N 1
ATOM 632 C CA . ILE A 1 87 ? -5.549 -4.908 2.274 1.00 95.94 87 ILE A CA 1
ATOM 633 C C . ILE A 1 87 ? -6.505 -4.181 3.236 1.00 95.94 87 ILE A C 1
ATOM 635 O O . ILE A 1 87 ? -6.553 -4.519 4.423 1.00 95.94 87 ILE A O 1
ATOM 639 N N . LEU A 1 88 ? -7.385 -3.305 2.725 1.00 94.38 88 LEU A N 1
ATOM 640 C CA . LEU A 1 88 ? -8.443 -2.662 3.519 1.00 94.38 88 LEU A CA 1
ATOM 641 C C . LEU A 1 88 ? -9.375 -3.705 4.148 1.00 94.38 88 LEU A C 1
ATOM 643 O O . LEU A 1 88 ? -9.757 -3.604 5.316 1.00 94.38 88 LEU A O 1
ATOM 647 N N . SER A 1 89 ? -9.721 -4.751 3.395 1.00 92.88 89 SER A N 1
ATOM 648 C CA . SER A 1 89 ? -10.635 -5.789 3.869 1.00 92.88 89 SER A CA 1
ATOM 649 C C . SER A 1 89 ? -10.048 -6.723 4.929 1.00 92.88 89 SER A C 1
ATOM 651 O O . SER A 1 89 ? -10.815 -7.359 5.658 1.00 92.88 89 SER A O 1
ATOM 653 N N . THR A 1 90 ? -8.723 -6.846 5.023 1.00 92.06 90 THR A N 1
ATOM 654 C CA . THR A 1 90 ? -8.054 -7.713 6.008 1.00 92.06 90 THR A CA 1
ATOM 655 C C . THR A 1 90 ? -7.720 -6.978 7.301 1.00 92.06 90 THR A C 1
ATOM 657 O O . THR A 1 90 ? -7.782 -7.593 8.367 1.00 92.06 90 THR A O 1
ATOM 660 N N . ALA A 1 91 ? -7.472 -5.668 7.232 1.00 91.81 91 ALA A N 1
ATOM 661 C CA . ALA A 1 91 ? -7.152 -4.823 8.379 1.00 91.81 91 ALA A CA 1
ATOM 662 C C . ALA A 1 91 ? -8.031 -3.553 8.431 1.00 91.81 91 ALA A C 1
ATOM 664 O O . ALA A 1 91 ? -7.515 -2.434 8.367 1.00 91.81 91 ALA A O 1
ATOM 665 N N . PRO A 1 92 ? -9.367 -3.688 8.576 1.00 90.81 92 PRO A N 1
ATOM 666 C CA . PRO A 1 92 ? -10.253 -2.527 8.638 1.00 90.81 92 PRO A CA 1
ATOM 667 C C . PRO A 1 92 ? -9.858 -1.595 9.786 1.00 90.81 92 PRO A C 1
ATOM 669 O O . PRO A 1 92 ? -9.552 -2.062 10.879 1.00 90.81 92 PRO A O 1
ATOM 672 N N . GLY A 1 93 ? -9.901 -0.281 9.563 1.00 91.81 93 GLY A N 1
ATOM 673 C CA . GLY A 1 93 ? -9.539 0.734 10.564 1.00 91.81 93 GLY A CA 1
ATOM 674 C C . GLY A 1 93 ? -8.055 1.113 10.604 1.00 91.81 93 GLY A C 1
ATOM 675 O O . GLY A 1 93 ? -7.711 2.098 11.256 1.00 91.81 93 GLY A O 1
ATOM 676 N N . VAL A 1 94 ? -7.184 0.397 9.885 1.00 95.31 94 VAL A N 1
ATOM 677 C CA . VAL A 1 94 ? -5.789 0.811 9.676 1.00 95.31 94 VAL A CA 1
ATOM 678 C C . VAL A 1 94 ? -5.734 1.820 8.519 1.00 95.31 94 VAL A C 1
ATOM 680 O O . VAL A 1 94 ? -6.254 1.517 7.446 1.00 95.31 94 VAL A O 1
ATOM 683 N N . PRO A 1 95 ? -5.132 3.013 8.689 1.00 95.88 95 PRO A N 1
ATOM 684 C CA . PRO A 1 95 ? -4.942 3.959 7.593 1.00 95.88 95 PRO A CA 1
ATOM 685 C C . PRO A 1 95 ? -4.067 3.364 6.487 1.00 95.88 95 PRO A C 1
ATOM 687 O O . PRO A 1 95 ? -2.951 2.909 6.760 1.00 95.88 95 PRO A O 1
ATOM 690 N N . LEU A 1 96 ? -4.585 3.397 5.258 1.00 96.38 96 LEU A N 1
ATOM 691 C CA . LEU A 1 96 ? -3.887 2.970 4.050 1.00 96.38 96 LEU A C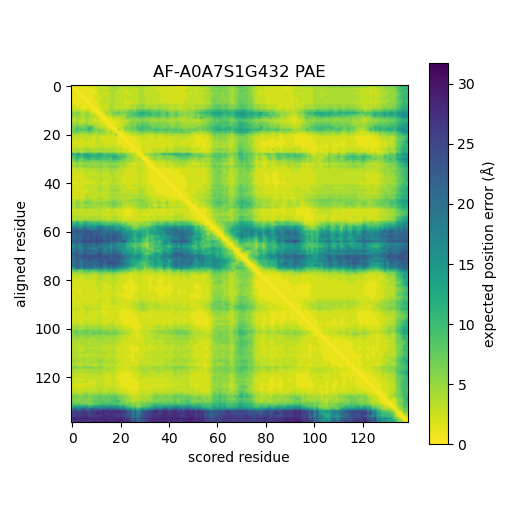A 1
ATOM 692 C C . LEU A 1 96 ? -3.301 4.178 3.314 1.00 96.38 96 LEU A C 1
ATOM 694 O O . LEU A 1 96 ? -4.024 5.130 3.015 1.00 96.38 96 LEU A O 1
ATOM 698 N N . THR A 1 97 ? -2.014 4.105 2.997 1.00 95.62 97 THR A N 1
ATOM 699 C CA . THR A 1 97 ? -1.346 4.991 2.045 1.00 95.62 97 THR A CA 1
ATOM 700 C C . THR A 1 97 ? -1.165 4.252 0.722 1.00 95.62 97 THR A C 1
ATOM 702 O O . THR A 1 97 ? -0.575 3.179 0.704 1.00 95.62 97 THR A O 1
ATOM 705 N N . ASP A 1 98 ? -1.633 4.817 -0.379 1.00 93.62 98 ASP A N 1
ATOM 706 C CA . ASP A 1 98 ? -1.286 4.333 -1.713 1.00 93.62 98 ASP A CA 1
ATOM 707 C C . ASP A 1 98 ? -0.023 5.057 -2.205 1.00 93.62 98 ASP A C 1
ATOM 709 O O . ASP A 1 98 ? 0.069 6.284 -2.095 1.00 93.62 98 ASP A O 1
ATOM 713 N N . VAL A 1 99 ? 0.978 4.307 -2.666 1.00 93.50 99 VAL A N 1
ATOM 714 C CA . VAL A 1 99 ? 2.280 4.830 -3.094 1.00 93.50 99 VAL A CA 1
ATOM 715 C C . VAL A 1 99 ? 2.536 4.425 -4.531 1.00 93.50 99 VAL A C 1
ATOM 717 O O . VAL A 1 99 ? 2.969 3.310 -4.813 1.00 93.50 99 VAL A O 1
ATOM 720 N N . TYR A 1 100 ? 2.316 5.372 -5.433 1.00 89.06 100 TYR A N 1
ATOM 721 C CA . TYR A 1 100 ? 2.388 5.121 -6.860 1.00 89.06 100 TYR A CA 1
ATOM 722 C C . TYR A 1 100 ? 3.739 5.519 -7.456 1.00 89.06 100 TYR A C 1
ATOM 724 O O . TYR A 1 100 ? 4.257 6.618 -7.227 1.00 89.06 100 TYR A O 1
ATOM 732 N N . SER A 1 101 ? 4.252 4.653 -8.325 1.00 86.12 101 SER A N 1
ATOM 733 C CA . SER A 1 101 ? 5.371 4.902 -9.223 1.00 86.12 101 SER A CA 1
ATOM 734 C C . SER A 1 101 ? 4.908 4.870 -10.681 1.00 86.12 101 SER A C 1
ATOM 736 O O . SER A 1 101 ? 4.261 3.929 -11.134 1.00 86.12 101 SER A O 1
ATOM 738 N N . SER A 1 102 ? 5.286 5.880 -11.473 1.00 80.62 102 SER A N 1
ATOM 739 C CA . SER A 1 102 ? 4.983 5.904 -12.915 1.00 80.62 102 SER A CA 1
ATOM 740 C C . SER A 1 102 ? 5.811 4.912 -13.735 1.00 80.62 102 SER A C 1
ATOM 742 O O . SER A 1 102 ? 5.534 4.711 -14.915 1.00 80.62 102 SER A O 1
ATOM 744 N N . THR A 1 103 ? 6.830 4.313 -13.126 1.00 82.56 103 THR A N 1
ATOM 745 C CA . THR A 1 103 ? 7.745 3.331 -13.712 1.00 82.56 103 THR A CA 1
ATOM 746 C C . THR A 1 103 ? 7.630 2.011 -12.953 1.00 82.56 103 THR A C 1
ATOM 748 O O . THR A 1 103 ? 7.338 2.012 -11.756 1.00 82.56 103 THR A O 1
ATOM 751 N N . PHE A 1 104 ? 7.929 0.885 -13.607 1.00 86.38 104 PHE A N 1
ATOM 752 C CA . PHE A 1 104 ? 8.111 -0.410 -12.938 1.00 86.38 104 PHE A CA 1
ATOM 753 C C . PHE A 1 104 ? 9.474 -0.464 -12.231 1.00 86.38 104 PHE A C 1
ATOM 755 O O . PHE A 1 104 ? 10.384 -1.188 -12.629 1.00 86.38 104 PHE A O 1
ATOM 762 N N . SER A 1 105 ? 9.651 0.387 -11.220 1.00 86.88 105 SER A N 1
ATOM 763 C CA . SER A 1 105 ? 10.919 0.598 -10.524 1.00 86.88 105 SER A CA 1
ATOM 764 C C . SER A 1 105 ? 10.736 0.449 -9.022 1.00 86.88 105 SER A C 1
ATOM 766 O O . SER A 1 105 ? 10.258 1.352 -8.332 1.00 86.88 105 SER A O 1
ATOM 768 N N . LEU A 1 106 ? 11.189 -0.689 -8.495 1.00 89.88 106 LEU A N 1
ATOM 769 C CA . LEU A 1 106 ? 11.234 -0.920 -7.051 1.00 89.88 106 LEU A CA 1
ATOM 770 C C . LEU A 1 106 ? 12.119 0.115 -6.333 1.00 89.88 106 LEU A C 1
ATOM 772 O O . LEU A 1 106 ? 11.851 0.472 -5.188 1.00 89.88 106 LEU A O 1
ATOM 776 N N . LEU A 1 107 ? 13.160 0.615 -7.007 1.00 89.00 107 LEU A N 1
ATOM 777 C CA . LEU A 1 107 ? 14.058 1.629 -6.458 1.00 89.00 107 LEU A CA 1
ATOM 778 C C . LEU A 1 107 ? 13.361 2.987 -6.301 1.00 89.00 107 LEU A C 1
ATOM 780 O O . LEU A 1 107 ? 13.500 3.618 -5.253 1.00 89.00 107 LEU A O 1
ATOM 784 N N . ASP A 1 108 ? 12.593 3.419 -7.304 1.00 88.12 108 ASP A N 1
ATOM 785 C CA . ASP A 1 108 ? 11.857 4.690 -7.243 1.00 88.12 108 ASP A CA 1
ATOM 786 C C . ASP A 1 108 ? 10.808 4.647 -6.127 1.00 88.12 108 ASP A C 1
ATOM 788 O O . ASP A 1 108 ? 10.719 5.573 -5.316 1.00 88.12 108 ASP A O 1
ATOM 792 N N . TRP A 1 109 ? 10.086 3.527 -6.012 1.00 91.00 109 TRP A N 1
ATOM 793 C CA . TRP A 1 109 ? 9.168 3.282 -4.901 1.00 91.00 109 TRP A CA 1
ATOM 794 C C . TRP A 1 109 ? 9.883 3.318 -3.538 1.00 91.00 109 TRP A C 1
ATOM 796 O O . TRP A 1 109 ? 9.422 3.987 -2.609 1.00 91.00 109 TRP A O 1
ATOM 806 N N . ALA A 1 110 ? 11.042 2.665 -3.410 1.00 92.62 110 ALA A N 1
ATOM 807 C CA . ALA A 1 110 ? 11.800 2.645 -2.159 1.00 92.62 110 ALA A CA 1
ATOM 808 C C . ALA A 1 110 ? 12.264 4.051 -1.742 1.00 92.62 110 ALA A C 1
ATOM 810 O O . ALA A 1 110 ? 12.209 4.395 -0.558 1.00 92.62 110 ALA A O 1
ATOM 811 N N . PHE A 1 111 ? 12.668 4.894 -2.699 1.00 91.94 111 PHE A N 1
ATOM 812 C CA . PHE A 1 111 ? 12.972 6.300 -2.430 1.00 91.94 111 PHE A CA 1
ATOM 813 C C . PHE A 1 111 ? 11.733 7.100 -2.024 1.00 91.94 111 PHE A C 1
ATOM 815 O O . PHE A 1 111 ? 11.826 7.924 -1.112 1.00 91.94 111 PHE A O 1
ATOM 822 N N . ALA A 1 112 ? 10.579 6.860 -2.651 1.00 91.69 112 ALA A N 1
ATOM 823 C CA . ALA A 1 112 ? 9.328 7.515 -2.278 1.00 91.69 112 ALA A CA 1
ATOM 824 C C . ALA A 1 112 ? 8.954 7.211 -0.818 1.00 91.69 112 ALA A C 1
ATOM 826 O O . ALA A 1 112 ? 8.728 8.143 -0.047 1.00 91.69 112 ALA A O 1
ATOM 82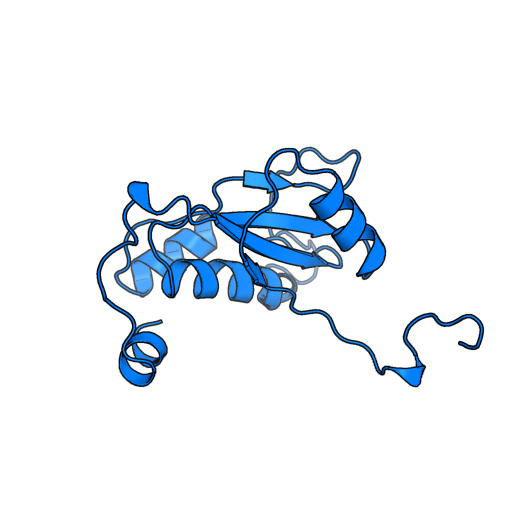7 N N . ILE A 1 113 ? 8.999 5.936 -0.408 1.00 94.44 113 ILE A N 1
ATOM 828 C CA . ILE A 1 113 ? 8.783 5.518 0.987 1.00 94.44 113 ILE A CA 1
ATOM 829 C C . ILE A 1 113 ? 9.817 6.142 1.929 1.00 94.44 113 ILE A C 1
ATOM 831 O O . ILE A 1 113 ? 9.451 6.687 2.971 1.00 94.44 113 ILE A O 1
ATOM 835 N N . GLY A 1 114 ? 11.103 6.084 1.569 1.00 94.31 114 GLY A N 1
ATOM 836 C CA . GLY A 1 114 ? 12.199 6.600 2.393 1.00 94.31 114 GLY A CA 1
ATOM 837 C C . GLY A 1 114 ? 12.151 8.113 2.626 1.00 94.31 114 GLY A C 1
ATOM 838 O O . GLY A 1 114 ? 12.702 8.595 3.614 1.00 94.31 114 GLY A O 1
ATOM 839 N N . ASN A 1 115 ? 11.466 8.855 1.754 1.00 94.00 115 ASN A N 1
ATOM 840 C CA . ASN A 1 115 ? 11.272 10.300 1.871 1.00 94.00 115 ASN A CA 1
ATOM 841 C C . AS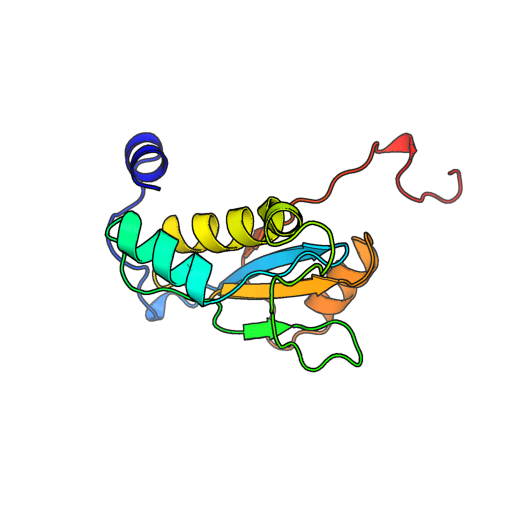N A 1 115 ? 10.025 10.698 2.682 1.00 94.00 115 ASN A C 1
ATOM 843 O O . ASN A 1 115 ? 9.827 11.888 2.944 1.00 94.00 115 ASN A O 1
ATOM 847 N N . LEU A 1 116 ? 9.182 9.747 3.100 1.00 93.88 116 LEU A N 1
ATOM 848 C CA . LEU A 1 116 ? 8.035 10.042 3.958 1.00 93.88 116 LEU A CA 1
ATOM 849 C C . LEU A 1 116 ? 8.500 10.386 5.377 1.00 93.88 116 LEU A C 1
ATOM 851 O O . LEU A 1 116 ? 9.324 9.698 5.973 1.00 93.88 116 LEU A O 1
ATOM 855 N N . THR A 1 117 ? 7.914 11.427 5.969 1.00 94.50 117 THR A N 1
ATOM 856 C CA . THR A 1 117 ? 8.201 11.821 7.361 1.00 94.50 117 THR A CA 1
ATOM 857 C C . THR A 1 117 ? 7.681 10.807 8.382 1.00 94.50 117 THR A C 1
ATOM 859 O O . THR A 1 117 ? 8.229 10.688 9.477 1.00 94.50 117 THR A O 1
ATOM 862 N N . ALA A 1 118 ? 6.626 10.077 8.022 1.00 93.88 118 ALA A N 1
ATOM 863 C CA . ALA A 1 118 ? 6.021 9.012 8.809 1.00 93.88 118 ALA A CA 1
ATOM 864 C C . ALA A 1 118 ? 5.706 7.822 7.883 1.00 93.88 118 ALA A C 1
ATOM 866 O O . ALA A 1 118 ? 4.556 7.666 7.464 1.00 93.88 118 ALA A O 1
ATOM 867 N N . PRO A 1 119 ? 6.718 7.017 7.506 1.00 95.44 119 PRO A N 1
ATOM 868 C CA . PRO A 1 119 ? 6.518 5.907 6.584 1.00 95.44 119 PRO A CA 1
ATOM 869 C C . PRO A 1 119 ? 5.563 4.859 7.189 1.00 95.44 119 PRO A C 1
ATOM 871 O O . PRO A 1 119 ? 5.619 4.608 8.401 1.00 95.44 119 PRO A O 1
ATOM 874 N N . PRO A 1 120 ? 4.683 4.242 6.377 1.00 97.19 120 PRO A N 1
ATOM 875 C CA . PRO A 1 120 ? 3.793 3.184 6.838 1.00 97.19 120 PRO A CA 1
ATOM 876 C C . PRO A 1 120 ? 4.556 2.001 7.437 1.00 97.19 120 PRO A C 1
ATOM 878 O O . PRO A 1 120 ? 5.609 1.603 6.936 1.00 97.19 120 PRO A O 1
ATOM 881 N N . LEU A 1 121 ? 4.020 1.430 8.518 1.00 97.06 121 LEU A N 1
ATOM 882 C CA . LEU A 1 121 ? 4.682 0.348 9.256 1.00 97.06 121 LEU A CA 1
ATOM 883 C C . LEU A 1 121 ? 4.668 -0.987 8.503 1.00 97.06 121 LEU A C 1
ATOM 885 O O . LEU A 1 121 ? 5.545 -1.821 8.716 1.00 97.06 121 LEU A O 1
ATOM 889 N N . VAL A 1 122 ? 3.670 -1.194 7.646 1.00 97.62 122 VAL A N 1
ATOM 890 C CA . VAL A 1 122 ? 3.540 -2.365 6.775 1.00 97.62 122 VAL A CA 1
ATOM 891 C C . VAL A 1 122 ? 3.465 -1.876 5.337 1.00 97.62 122 VAL A C 1
ATOM 893 O O . VAL A 1 122 ? 2.685 -0.978 5.044 1.00 97.62 122 VAL A O 1
ATOM 896 N N . ASN A 1 123 ? 4.251 -2.467 4.444 1.00 97.62 123 ASN A N 1
ATOM 897 C CA . ASN A 1 123 ? 4.217 -2.161 3.018 1.00 97.62 123 ASN A CA 1
ATOM 898 C C . ASN A 1 123 ? 3.947 -3.467 2.268 1.00 97.62 123 ASN A C 1
ATOM 900 O O . ASN A 1 123 ? 4.721 -4.415 2.405 1.00 97.62 123 ASN A O 1
ATOM 904 N N . SER A 1 124 ? 2.838 -3.525 1.534 1.00 97.75 124 SER A N 1
ATOM 905 C CA . SER A 1 124 ? 2.532 -4.600 0.592 1.00 97.75 124 SER A CA 1
ATOM 906 C C . SER A 1 124 ? 3.038 -4.180 -0.780 1.00 97.75 124 SER A C 1
ATOM 908 O O . SER A 1 124 ? 2.717 -3.086 -1.235 1.00 97.75 124 SER A O 1
ATOM 910 N N . VAL A 1 125 ? 3.873 -5.011 -1.400 1.00 96.38 125 VAL A N 1
ATOM 911 C CA . VAL A 1 125 ? 4.527 -4.687 -2.670 1.00 96.38 125 VAL A CA 1
ATOM 912 C C . VAL A 1 125 ? 4.366 -5.867 -3.616 1.00 96.38 125 VAL A C 1
ATOM 914 O O . VAL A 1 125 ? 5.091 -6.860 -3.507 1.00 96.38 125 VAL A O 1
ATOM 917 N N . SER A 1 126 ? 3.424 -5.743 -4.543 1.00 94.00 126 SER A N 1
ATOM 918 C CA . SER A 1 126 ? 3.197 -6.697 -5.626 1.00 94.00 126 SER A CA 1
ATOM 919 C C . SER A 1 126 ? 4.127 -6.362 -6.799 1.00 94.00 126 SER A C 1
ATOM 921 O O . SER A 1 126 ? 3.729 -5.834 -7.829 1.00 94.00 126 SER A O 1
ATOM 923 N N . TYR A 1 127 ? 5.424 -6.622 -6.615 1.00 91.25 127 TYR A N 1
ATOM 924 C CA . TYR A 1 127 ? 6.467 -6.395 -7.622 1.00 91.25 127 TYR A CA 1
ATOM 925 C C . TYR A 1 127 ? 7.319 -7.649 -7.799 1.00 91.25 127 TYR A C 1
ATOM 927 O O . TYR A 1 127 ? 7.725 -8.284 -6.822 1.00 91.25 127 TYR A O 1
ATOM 935 N N . GLY A 1 128 ? 7.664 -7.978 -9.041 1.00 88.69 128 GLY A N 1
ATOM 936 C CA . GLY A 1 128 ? 8.517 -9.121 -9.332 1.00 88.69 128 GLY A CA 1
ATOM 937 C C . GLY A 1 128 ? 9.112 -9.069 -10.731 1.00 88.69 128 GLY A C 1
ATOM 938 O O . GLY A 1 128 ? 8.450 -8.683 -11.684 1.00 88.69 128 GLY A O 1
ATOM 939 N N . ASN A 1 129 ? 10.369 -9.488 -10.821 1.00 84.88 129 ASN A N 1
ATOM 940 C CA . ASN A 1 129 ? 11.102 -9.827 -12.040 1.00 84.88 129 ASN A CA 1
ATOM 941 C C . ASN A 1 129 ? 12.029 -10.997 -11.689 1.00 84.88 129 ASN A C 1
ATOM 943 O O . ASN A 1 129 ? 12.318 -11.201 -10.502 1.00 84.88 129 ASN A O 1
ATOM 947 N N . ASP A 1 130 ? 12.521 -11.737 -12.684 1.00 86.38 130 ASP A N 1
ATOM 948 C CA . ASP A 1 130 ? 13.534 -12.762 -12.426 1.00 86.38 130 ASP A CA 1
ATOM 949 C C . ASP A 1 130 ? 14.751 -12.115 -11.752 1.00 86.38 130 ASP A C 1
ATOM 951 O O . ASP A 1 130 ? 15.232 -11.072 -12.193 1.00 86.38 130 ASP A O 1
ATOM 955 N N . GLU A 1 131 ? 15.288 -12.739 -10.700 1.00 83.12 131 GLU A N 1
ATOM 956 C CA . GLU A 1 131 ? 16.445 -12.195 -9.971 1.00 83.12 131 GLU A CA 1
ATOM 957 C C . GLU A 1 131 ? 17.637 -11.939 -10.909 1.00 83.12 131 GLU A C 1
ATOM 959 O O . GLU A 1 131 ? 18.326 -10.933 -10.780 1.00 83.12 131 GLU A O 1
ATOM 964 N N . ALA A 1 132 ? 17.829 -12.802 -11.912 1.00 81.25 132 ALA A N 1
ATOM 965 C CA . ALA A 1 132 ? 18.866 -12.640 -12.929 1.00 81.25 132 ALA A CA 1
ATOM 966 C C . ALA A 1 132 ? 18.642 -11.435 -13.863 1.00 81.25 132 ALA A C 1
ATOM 968 O O . ALA A 1 132 ? 19.592 -10.980 -14.486 1.00 81.25 132 ALA A O 1
ATOM 969 N N . GLN A 1 133 ? 17.407 -10.944 -13.986 1.00 72.06 133 GLN A N 1
ATOM 970 C CA . GLN A 1 133 ? 17.025 -9.793 -14.813 1.00 72.06 133 GLN A CA 1
ATOM 971 C C . GLN A 1 133 ? 16.888 -8.504 -13.996 1.00 72.06 133 GLN A C 1
ATOM 973 O O . GLN A 1 133 ? 16.798 -7.422 -14.574 1.00 72.06 133 GLN A O 1
ATOM 978 N N . GLN A 1 134 ? 16.840 -8.592 -12.663 1.00 70.38 134 GLN A N 1
ATOM 979 C CA . GLN A 1 134 ? 16.866 -7.401 -11.828 1.00 70.38 134 GLN A CA 1
ATOM 980 C C . GLN A 1 134 ? 18.228 -6.736 -11.945 1.00 70.38 134 GLN A C 1
ATOM 982 O O . GLN A 1 134 ? 19.254 -7.391 -11.771 1.00 70.38 134 GLN A O 1
ATOM 987 N N . THR A 1 135 ? 18.210 -5.433 -12.233 1.00 60.50 135 THR A N 1
ATOM 988 C CA . THR A 1 135 ? 19.386 -4.604 -12.501 1.00 60.50 135 THR A CA 1
ATOM 989 C C . THR A 1 135 ? 20.454 -4.806 -11.435 1.00 60.50 135 THR A C 1
ATOM 991 O O . THR A 1 135 ? 20.454 -4.191 -10.366 1.00 60.50 135 THR A O 1
ATOM 994 N N . SER A 1 136 ? 21.390 -5.676 -11.769 1.00 50.22 136 SER A N 1
ATOM 995 C CA . SER A 1 136 ? 22.724 -5.711 -11.214 1.00 50.22 136 SER A CA 1
ATOM 996 C C . SER A 1 136 ? 23.633 -5.110 -12.284 1.00 50.22 136 SER A C 1
ATOM 998 O O . SER A 1 136 ? 23.260 -5.069 -13.453 1.00 50.22 136 SER A O 1
ATOM 1000 N N . PRO A 1 137 ? 24.861 -4.696 -11.959 1.00 48.19 137 PRO A N 1
ATOM 1001 C CA . PRO A 1 137 ? 25.820 -4.272 -12.979 1.00 48.19 137 PRO A CA 1
ATOM 1002 C C . PRO A 1 137 ? 26.072 -5.297 -14.113 1.00 48.19 137 PRO A C 1
ATOM 1004 O O . PRO A 1 137 ? 26.777 -4.966 -15.062 1.00 48.19 137 PRO A O 1
ATOM 1007 N N . ALA A 1 138 ? 25.559 -6.531 -14.007 1.00 42.25 138 ALA A N 1
ATOM 1008 C CA . ALA A 1 138 ? 25.717 -7.608 -14.978 1.00 42.25 138 ALA A CA 1
ATOM 1009 C C . ALA A 1 138 ? 24.523 -7.823 -15.941 1.00 42.25 138 ALA A C 1
ATOM 1011 O O . ALA A 1 138 ? 24.715 -8.569 -16.901 1.00 42.25 138 ALA A O 1
ATOM 1012 N N . TYR A 1 139 ? 23.351 -7.201 -15.724 1.00 44.94 139 TYR A N 1
ATOM 1013 C CA . TYR A 1 139 ? 22.165 -7.310 -16.596 1.00 44.94 139 TYR A CA 1
ATOM 1014 C C . TYR A 1 139 ? 21.392 -5.992 -16.681 1.00 44.94 139 TYR A C 1
ATOM 1016 O O . TYR A 1 139 ? 21.019 -5.459 -15.610 1.00 44.94 139 TYR A O 1
#

pLDDT: mean 84.63, std 13.68, range [42.25, 97.81]

Secondary structure (DSSP, 8-state):
-HHHHHHHT--SSPPPGGG---EEEEE-TT----HHHHHHHHHHTTPPP---SEEEPPTT---------TTTGGGGGHHHHHHHHHHHHHSTTSPEEEEE-SSS-HHHHHHHHHT-SS--SEEEE-----TTTS--TT-

Radius of gyration: 15.88 Å; Cα contacts (8 Å, |Δi|>4): 202; chains: 1; bounding box: 47×35×44 Å

Foldseek 3Di:
DVVVCVVVVQDLDADDPVVVAAEEEEAEALAFDDLVLLQVLCVVVVHDRDDAPAEADEPPDPRPGDCPDPPPGNVRNVPVHVRGNVVCVRHPNHHYYYQYDNHLDPPSSVVSQVPDPDRGPYYDYPHDDPPVPPDDVVD

Organism: NCBI:txid1486930

Sequence (139 aa):
PAVLRARYNLPAAAVPSSTRSTMAVAEFEGQMWDPKDVFLFTSGCHLANMTVATMVPPAGNDGNGTCAIPIIGQAACEEALLDVEYILSTAPGVPLTDVYSSTFSLLDWAFAIGNLTAPPLVNSVSYGNDEAQQTSPAY

Mean predicted aligned error: 6.19 Å

Nearest PDB structures (foldseek):
  1m8p-assembly1_A  TM=3.663E-01  e=5.662E+00  Penicillium chrysogenum
  1m7h-assembly1_B  TM=3.494E-01  e=8.939E+00  Penicillium chrysogenum

InterPro domains:
  IPR036852 Peptidase S8/S53 domain superfamily [G3DSA:3.40.50.200] (1-139)
  IPR036852 Peptidase S8/S53 domain superfamily [SSF52743] (16-138)
  IPR050819 Tripeptidyl-peptidase I and related peptidases [PTHR14218] (1-136)

Solvent-accessible surface area (backbone atoms only — not comparable to full-atom values): 8269 Å² total; per-residue (Å²): 98,71,68,58,30,66,73,70,68,47,72,89,65,60,48,62,80,85,70,74,62,32,30,29,43,52,33,45,62,80,31,26,38,38,76,6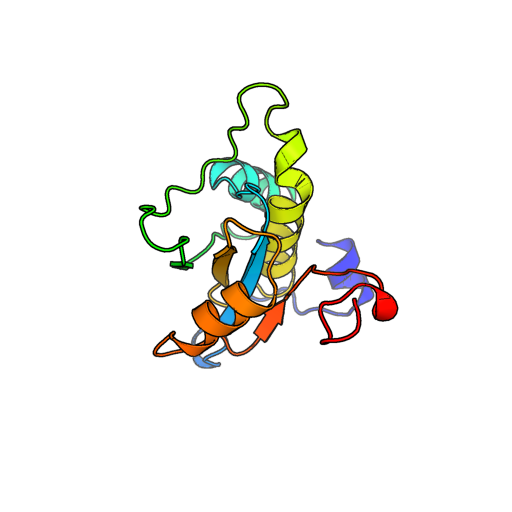7,59,40,42,51,51,26,55,76,68,75,46,73,92,62,72,75,71,39,73,43,44,39,94,95,53,91,52,80,59,58,48,68,44,96,86,68,39,61,74,66,15,54,63,35,38,49,55,54,48,50,52,48,61,71,45,35,66,45,50,30,32,42,40,41,27,77,49,91,41,74,66,62,45,51,51,56,49,70,68,43,95,76,58,55,79,38,75,47,69,90,75,86,71,59,74,81,64,47,80,45,103,87,77